Protein AF-M9ZI14-F1 (afdb_monomer_lite)

Secondary structure (DSSP, 8-state):
-----SS--GGGGTT------GGGTT-TTTSB--STHHHHTHHHHHHHHHHTTT-----PBP---SS-HHHHHHHHHHHSSSTTHHHHHHHHHHHHHHSHHHHHHHHTTTS-TTTHHHHHHHTSTT--PPTTPPP--

Radius of gyration: 17.68 Å; chains: 1; bounding box: 42×43×45 Å

Sequence (137 aa):
DMNQGEIFDCSLLGDRAFLIELEHVGTMGYGKDRSGSLIYLHDTLEEIKKANGNRECLIPVHVDGDGHCLVHAVSRALVGRELFWHALRENLKQNFKQNLDRYKNLFQDFIDAAEWEDIINECDPLFIPPEGVPLGL

Structure (mmCIF, N/CA/C/O backbone):
data_AF-M9ZI14-F1
#
_entry.id   AF-M9ZI14-F1
#
loop_
_atom_site.group_PDB
_atom_site.id
_atom_site.type_symbol
_atom_site.label_atom_id
_atom_site.label_alt_id
_atom_site.label_comp_id
_atom_site.label_asym_id
_atom_site.label_entity_id
_atom_site.label_seq_id
_atom_site.pdbx_PDB_ins_code
_atom_site.Cartn_x
_atom_site.Cartn_y
_atom_site.Cartn_z
_atom_site.occupancy
_atom_site.B_iso_or_equiv
_atom_site.auth_seq_id
_atom_site.auth_comp_id
_atom_site.auth_asym_id
_atom_site.auth_atom_id
_atom_site.pdbx_PDB_model_num
ATOM 1 N N . ASP A 1 1 ? -9.192 -27.554 -6.532 1.00 40.91 1 ASP A N 1
ATOM 2 C CA . ASP A 1 1 ? -8.127 -26.939 -7.340 1.00 40.91 1 ASP A CA 1
ATOM 3 C C . ASP A 1 1 ? -7.405 -25.877 -6.544 1.00 40.91 1 ASP A C 1
ATOM 5 O O . ASP A 1 1 ? -7.961 -24.821 -6.273 1.00 40.91 1 ASP A O 1
ATOM 9 N N . MET A 1 2 ? -6.208 -26.205 -6.056 1.00 43.66 2 MET A N 1
ATOM 10 C CA . MET A 1 2 ? -5.341 -25.199 -5.445 1.00 43.66 2 MET A CA 1
ATOM 11 C C . MET A 1 2 ? -4.749 -24.380 -6.583 1.00 43.66 2 MET A C 1
ATOM 13 O O . MET A 1 2 ? -4.169 -24.965 -7.489 1.00 43.66 2 MET A O 1
ATOM 17 N N . ASN A 1 3 ? -4.933 -23.067 -6.540 1.00 46.12 3 ASN A N 1
ATOM 18 C CA . ASN A 1 3 ? -4.482 -22.083 -7.519 1.00 46.12 3 ASN A CA 1
ATOM 19 C C . ASN A 1 3 ? -2.942 -22.148 -7.721 1.00 46.12 3 ASN A C 1
ATOM 21 O O . ASN A 1 3 ? -2.202 -21.360 -7.142 1.00 46.12 3 ASN A O 1
ATOM 25 N N . GLN A 1 4 ? -2.452 -23.142 -8.472 1.00 55.69 4 GLN A N 1
ATOM 26 C CA . GLN A 1 4 ? -1.035 -23.456 -8.719 1.00 55.69 4 GLN A CA 1
ATOM 27 C C . GLN A 1 4 ? -0.478 -22.622 -9.885 1.00 55.69 4 GLN A C 1
ATOM 29 O O . GLN A 1 4 ? 0.124 -23.153 -10.816 1.00 55.69 4 GLN A O 1
ATOM 34 N N . GLY A 1 5 ? -0.706 -21.310 -9.866 1.00 63.34 5 GLY A N 1
ATOM 35 C CA . GLY A 1 5 ? 0.141 -20.407 -10.644 1.00 63.34 5 GLY A CA 1
ATOM 36 C C . GLY A 1 5 ? 1.541 -20.353 -10.022 1.00 63.34 5 GLY A C 1
ATOM 37 O O . GLY A 1 5 ? 1.687 -20.614 -8.828 1.00 63.34 5 GLY A O 1
ATOM 38 N N . GLU A 1 6 ? 2.569 -19.990 -10.798 1.00 77.50 6 GLU A N 1
ATOM 39 C CA . GLU A 1 6 ? 3.908 -19.705 -10.242 1.00 77.50 6 GLU A CA 1
ATOM 40 C C . GLU A 1 6 ? 3.859 -18.604 -9.167 1.00 77.50 6 GLU A C 1
ATOM 42 O O . GLU A 1 6 ? 4.666 -18.601 -8.241 1.00 77.50 6 GLU A O 1
ATOM 47 N N . ILE A 1 7 ? 2.878 -17.700 -9.264 1.00 85.44 7 ILE A N 1
ATOM 48 C CA . ILE A 1 7 ? 2.625 -16.605 -8.328 1.00 85.44 7 ILE A CA 1
ATOM 49 C C . ILE A 1 7 ? 1.188 -16.716 -7.804 1.00 85.44 7 ILE A C 1
ATOM 51 O O . ILE A 1 7 ? 0.252 -16.976 -8.563 1.00 85.44 7 ILE A O 1
ATOM 55 N N . PHE A 1 8 ? 1.012 -16.513 -6.496 1.00 90.31 8 PHE A N 1
ATOM 56 C CA . PHE A 1 8 ? -0.306 -16.463 -5.861 1.00 90.31 8 PHE A CA 1
ATOM 57 C C . PHE A 1 8 ? -1.102 -15.258 -6.374 1.00 90.31 8 PHE A C 1
ATOM 59 O O . PHE A 1 8 ? -0.632 -14.130 -6.268 1.00 90.31 8 PHE A O 1
ATOM 66 N N . ASP A 1 9 ? -2.314 -15.481 -6.881 1.00 91.12 9 ASP A N 1
ATOM 67 C CA . ASP A 1 9 ? -3.205 -14.413 -7.344 1.00 91.12 9 ASP A CA 1
ATOM 68 C C . ASP A 1 9 ? -3.758 -13.597 -6.162 1.00 91.12 9 ASP A C 1
ATOM 70 O O . ASP A 1 9 ? -4.629 -14.052 -5.412 1.00 91.12 9 ASP A O 1
ATOM 74 N N . CYS A 1 10 ? -3.257 -12.369 -6.000 1.00 92.94 10 CYS A N 1
ATOM 75 C CA . CYS A 1 10 ? -3.658 -11.482 -4.909 1.00 92.94 10 CYS A CA 1
ATOM 76 C C . CYS A 1 10 ? -5.071 -10.905 -5.076 1.00 92.94 10 CYS A C 1
ATOM 78 O O . CYS A 1 10 ? -5.617 -10.391 -4.098 1.00 92.94 10 CYS A O 1
ATOM 80 N N . SER A 1 11 ? -5.702 -11.016 -6.252 1.00 91.56 11 SER A N 1
ATOM 81 C CA . SER A 1 11 ? -7.092 -10.572 -6.437 1.00 91.56 11 SER A CA 1
ATOM 82 C C . SER A 1 11 ? -8.072 -11.339 -5.539 1.00 91.56 11 SER A C 1
ATOM 84 O O . SER A 1 11 ? -9.089 -10.787 -5.120 1.00 91.56 11 SER A O 1
ATOM 86 N N . LEU A 1 12 ? -7.704 -12.558 -5.124 1.00 92.00 12 LEU A N 1
ATOM 87 C CA . LEU A 1 12 ? -8.434 -13.384 -4.155 1.00 92.00 12 LEU A CA 1
ATOM 88 C C . LEU A 1 12 ? -8.512 -12.785 -2.740 1.00 92.00 12 LEU A C 1
ATOM 90 O O . LEU A 1 12 ? -9.227 -13.312 -1.885 1.00 92.00 12 LEU A O 1
ATOM 94 N N . LEU A 1 13 ? -7.735 -11.737 -2.461 1.00 91.88 13 LEU A N 1
ATOM 95 C CA . LEU A 1 13 ? -7.768 -10.996 -1.201 1.00 91.88 13 LEU A CA 1
ATOM 96 C C . LEU A 1 13 ? -8.556 -9.682 -1.318 1.00 91.88 13 LEU A C 1
ATOM 98 O O . LEU A 1 13 ? -8.735 -9.008 -0.308 1.00 91.88 13 LEU A O 1
ATOM 102 N N . GLY A 1 14 ? -8.998 -9.298 -2.521 1.00 89.56 14 GLY A N 1
ATOM 103 C CA . GLY A 1 14 ? -9.516 -7.958 -2.812 1.00 89.56 14 GLY A CA 1
ATOM 104 C C . GLY A 1 14 ? -10.843 -7.602 -2.135 1.00 89.56 14 GLY A C 1
ATOM 105 O O . GLY A 1 14 ? -11.180 -6.426 -2.045 1.00 89.56 14 GLY A O 1
ATOM 106 N N . ASP A 1 15 ? -11.586 -8.590 -1.641 1.00 92.25 15 ASP A N 1
ATOM 107 C CA . ASP A 1 15 ? -12.838 -8.414 -0.898 1.00 92.25 15 ASP A CA 1
ATOM 108 C C . ASP A 1 15 ? -12.644 -8.404 0.629 1.00 92.25 15 ASP A C 1
ATOM 110 O O . ASP A 1 15 ? -13.614 -8.301 1.385 1.00 92.25 15 ASP A O 1
ATOM 114 N N . ARG A 1 16 ? -11.396 -8.506 1.100 1.00 93.25 16 ARG A N 1
ATOM 115 C CA . ARG A 1 16 ? -11.070 -8.578 2.525 1.00 93.25 16 ARG A CA 1
ATOM 116 C C . ARG A 1 16 ? -10.727 -7.211 3.096 1.00 93.25 16 ARG A C 1
ATOM 118 O O . ARG A 1 16 ? -10.130 -6.363 2.442 1.00 93.25 16 ARG A O 1
ATOM 125 N N . ALA A 1 17 ? -11.042 -7.042 4.372 1.00 92.69 17 ALA A N 1
ATOM 126 C CA . ALA A 1 17 ? -10.554 -5.948 5.193 1.00 92.69 17 ALA A CA 1
ATOM 127 C C . ALA A 1 17 ? -10.295 -6.488 6.598 1.00 92.69 17 ALA A C 1
ATOM 129 O O . ALA A 1 17 ? -11.174 -7.091 7.219 1.00 92.69 17 ALA A O 1
ATOM 130 N N . PHE A 1 18 ? -9.081 -6.295 7.094 1.00 92.25 18 PHE A N 1
ATOM 131 C CA . PHE A 1 18 ? -8.702 -6.705 8.431 1.00 92.25 18 PHE A CA 1
ATOM 132 C C . PHE A 1 18 ? -9.145 -5.656 9.454 1.00 92.25 18 PHE A C 1
ATOM 134 O O . PHE A 1 18 ? -8.784 -4.483 9.361 1.00 92.25 18 PHE A O 1
ATOM 141 N N . LEU A 1 19 ? -9.890 -6.104 10.464 1.00 92.88 19 LEU A N 1
ATOM 142 C CA . LEU A 1 19 ? -10.225 -5.315 11.641 1.00 92.88 19 LEU A CA 1
ATOM 143 C C . LEU A 1 19 ? -9.421 -5.845 12.827 1.00 92.88 19 LEU A C 1
ATOM 145 O O . LEU A 1 19 ? -9.484 -7.030 13.152 1.00 92.88 19 LEU A O 1
ATOM 149 N N . ILE A 1 20 ? -8.666 -4.964 13.477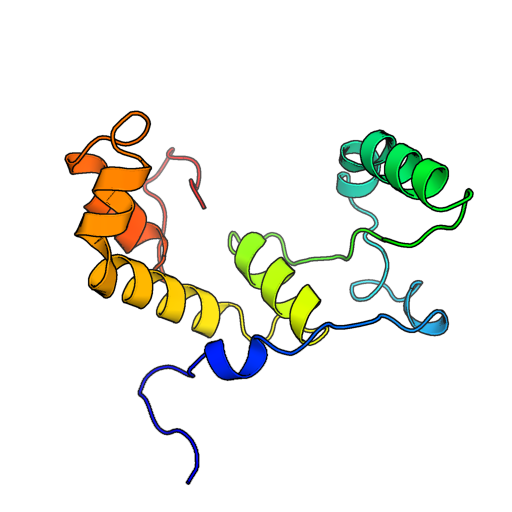 1.00 91.19 20 ILE A N 1
ATOM 150 C CA . ILE A 1 20 ? -7.951 -5.327 14.696 1.00 91.19 20 ILE A CA 1
ATOM 151 C C . ILE A 1 20 ? -8.903 -5.300 15.892 1.00 91.19 20 ILE A C 1
ATOM 153 O O . ILE A 1 20 ? -9.569 -4.299 16.152 1.00 91.19 20 ILE A O 1
ATOM 157 N N . GLU A 1 21 ? -8.939 -6.399 16.640 1.00 91.69 21 GLU A N 1
ATOM 158 C CA . GLU A 1 21 ? -9.666 -6.456 17.908 1.00 91.69 21 GLU A CA 1
ATOM 159 C C . GLU A 1 21 ? -8.998 -5.561 18.957 1.00 91.69 21 GLU A C 1
ATOM 161 O O . GLU A 1 21 ? -7.767 -5.492 19.041 1.00 91.69 21 GLU A O 1
ATOM 166 N N . LEU A 1 22 ? -9.808 -4.911 19.798 1.00 90.31 22 LEU A N 1
ATOM 167 C CA . LEU A 1 22 ? -9.343 -3.944 20.803 1.00 90.31 22 LEU A CA 1
ATOM 168 C C . LEU A 1 22 ? -8.269 -4.519 21.738 1.00 90.31 22 LEU A C 1
ATOM 170 O O . LEU A 1 22 ? -7.305 -3.833 22.074 1.00 90.31 22 LEU A O 1
ATOM 174 N N . GLU A 1 23 ? -8.403 -5.790 22.114 1.00 93.19 23 GLU A N 1
ATOM 175 C CA . GLU A 1 23 ? -7.446 -6.504 22.968 1.00 93.19 23 GLU A CA 1
ATOM 176 C C . GLU A 1 23 ? -6.045 -6.623 22.351 1.00 93.19 23 GLU A C 1
ATOM 178 O O . GLU A 1 23 ? -5.053 -6.708 23.075 1.00 93.19 23 GLU A O 1
ATOM 183 N N . HIS A 1 24 ? -5.941 -6.557 21.022 1.00 91.19 24 HIS A N 1
ATOM 184 C CA . HIS A 1 24 ? -4.681 -6.697 20.303 1.00 91.19 24 HIS A CA 1
ATOM 185 C C . HIS A 1 24 ? -4.035 -5.364 19.905 1.00 91.19 24 HIS A C 1
ATOM 187 O O . HIS A 1 24 ? -2.895 -5.349 19.438 1.00 91.19 24 HIS A O 1
ATOM 193 N N . VAL A 1 25 ? -4.715 -4.232 20.115 1.00 91.81 25 VAL A N 1
ATOM 194 C CA . VAL A 1 25 ? -4.194 -2.894 19.777 1.00 91.81 25 VAL A CA 1
ATOM 195 C C . VAL A 1 25 ? -2.899 -2.582 20.533 1.00 91.81 25 VAL A C 1
ATOM 197 O O . VAL A 1 25 ? -2.020 -1.906 20.004 1.00 91.81 25 VAL A O 1
ATOM 200 N N . GLY A 1 26 ? -2.747 -3.087 21.759 1.00 90.25 26 GLY A N 1
ATOM 201 C CA . GLY A 1 26 ? -1.550 -2.870 22.575 1.00 90.25 26 GLY A CA 1
ATOM 202 C C . GLY A 1 26 ? -0.369 -3.794 22.256 1.00 90.25 26 GLY A C 1
ATOM 203 O O . GLY A 1 26 ? 0.734 -3.542 22.752 1.00 90.25 26 GLY A O 1
ATOM 204 N N . THR A 1 27 ? -0.577 -4.850 21.461 1.00 90.50 27 THR A N 1
ATOM 205 C CA . THR A 1 27 ? 0.415 -5.911 21.238 1.00 90.50 27 THR A CA 1
ATOM 206 C C . THR A 1 27 ? 1.617 -5.380 20.463 1.00 90.50 27 THR A C 1
ATOM 208 O O . THR A 1 27 ? 1.487 -4.871 19.356 1.00 90.50 27 THR A O 1
ATOM 211 N N . MET A 1 28 ? 2.819 -5.491 21.022 1.00 86.06 28 MET A N 1
ATOM 212 C CA . MET A 1 28 ? 4.031 -4.988 20.369 1.00 86.06 28 MET A CA 1
ATOM 213 C C . MET A 1 28 ? 4.313 -5.741 19.057 1.00 86.06 28 MET A C 1
ATOM 215 O O . MET A 1 28 ? 4.186 -6.961 19.014 1.00 86.06 28 MET A O 1
ATOM 219 N N . GLY A 1 29 ? 4.658 -5.009 17.992 1.00 82.44 29 GLY A N 1
ATOM 220 C CA . GLY A 1 29 ? 4.901 -5.568 16.651 1.00 82.44 29 GLY A CA 1
ATOM 221 C C . GLY A 1 29 ? 3.637 -6.016 15.902 1.00 82.44 29 GLY A C 1
ATOM 222 O O . GLY A 1 29 ? 3.710 -6.415 14.747 1.00 82.44 29 GLY A O 1
ATOM 223 N N . TYR A 1 30 ? 2.461 -5.936 16.530 1.00 85.81 30 TYR A N 1
ATOM 224 C CA . TYR A 1 30 ? 1.192 -6.323 15.915 1.00 85.81 30 TYR A CA 1
ATOM 225 C C . TYR A 1 30 ? 0.121 -5.240 15.991 1.00 85.81 30 TYR A C 1
ATOM 227 O O . TYR A 1 30 ? -0.646 -5.066 15.061 1.00 85.81 30 TYR A O 1
ATOM 235 N N . GLY A 1 31 ? 0.019 -4.531 17.098 1.00 87.62 31 GLY A N 1
ATOM 236 C CA . GLY A 1 31 ? -0.982 -3.507 17.314 1.00 87.62 31 GLY A CA 1
ATOM 237 C C . GLY A 1 31 ? -0.554 -2.154 16.761 1.00 87.62 31 GLY A C 1
ATOM 238 O O . GLY A 1 31 ? 0.063 -2.046 15.698 1.00 87.62 31 GLY A O 1
ATOM 239 N N . LYS A 1 32 ? -0.890 -1.112 17.517 1.00 89.94 32 LYS A N 1
ATOM 240 C CA . LYS A 1 32 ? -0.539 0.272 17.212 1.00 89.94 32 LYS A CA 1
ATOM 241 C C . LYS A 1 32 ? 0.979 0.425 17.131 1.00 89.94 32 LYS A C 1
ATOM 243 O O . LYS A 1 32 ? 1.701 -0.015 18.032 1.00 89.94 32 LYS A O 1
ATOM 248 N N . ASP A 1 33 ? 1.445 1.057 16.061 1.00 88.81 33 ASP A N 1
ATOM 249 C CA . ASP A 1 33 ? 2.851 1.388 15.892 1.00 88.81 33 ASP A CA 1
ATOM 250 C C . ASP A 1 33 ? 3.323 2.316 17.018 1.00 88.81 33 ASP A C 1
ATOM 252 O O . ASP A 1 33 ? 2.537 3.056 17.612 1.00 88.81 33 ASP A O 1
ATOM 256 N N . ARG A 1 34 ? 4.616 2.253 17.333 1.00 83.62 34 ARG A N 1
ATOM 257 C CA . ARG A 1 34 ? 5.261 3.076 18.369 1.00 83.62 34 ARG A CA 1
ATOM 258 C C . ARG A 1 34 ? 6.446 3.876 17.827 1.00 83.62 34 ARG A C 1
ATOM 260 O O . ARG A 1 34 ? 7.165 4.494 18.609 1.00 83.62 34 ARG A O 1
ATOM 267 N N . SER A 1 35 ? 6.667 3.833 16.514 1.00 81.94 35 SER A N 1
ATOM 268 C CA . SER A 1 35 ? 7.721 4.586 15.841 1.00 81.94 35 SER A CA 1
ATOM 269 C C . SER A 1 35 ? 7.321 6.053 15.612 1.00 81.94 35 SER A C 1
ATOM 271 O O . SER A 1 35 ? 6.258 6.515 16.039 1.00 81.94 35 SER A O 1
ATOM 273 N N . GLY A 1 36 ? 8.168 6.793 14.890 1.00 79.56 36 GLY A N 1
ATOM 274 C CA . GLY A 1 36 ? 7.891 8.166 14.464 1.00 79.56 36 GLY A CA 1
ATOM 275 C C . GLY A 1 36 ? 6.648 8.324 13.576 1.00 79.56 36 GLY A C 1
ATOM 276 O O . GLY A 1 36 ? 6.171 9.448 13.424 1.00 79.56 36 GLY A O 1
ATOM 277 N N . SER A 1 37 ? 6.075 7.233 13.046 1.00 77.44 37 SER A N 1
ATOM 278 C CA . SER A 1 37 ? 4.835 7.279 12.254 1.00 77.44 37 SER A CA 1
ATOM 279 C C . SER A 1 37 ? 3.663 7.899 13.028 1.00 77.44 37 SER A C 1
ATOM 281 O O . SER A 1 37 ? 2.859 8.622 12.445 1.00 77.44 37 SER A O 1
ATOM 283 N N . LEU A 1 38 ? 3.601 7.695 14.352 1.00 81.56 38 LEU A N 1
ATOM 284 C CA . LEU A 1 38 ? 2.575 8.288 15.215 1.00 81.56 38 LEU A CA 1
ATOM 285 C C . LEU A 1 38 ? 2.624 9.813 15.202 1.00 81.56 38 LEU A C 1
ATOM 287 O O . LEU A 1 38 ? 1.580 10.455 15.254 1.00 81.56 38 LEU A O 1
ATOM 291 N N . ILE A 1 39 ? 3.832 10.376 15.160 1.00 87.25 39 ILE A N 1
ATOM 292 C CA . ILE A 1 39 ? 4.041 11.823 15.120 1.00 87.25 39 ILE A CA 1
ATOM 293 C C . ILE A 1 39 ? 3.700 12.332 13.722 1.00 87.25 39 ILE A C 1
ATOM 295 O O . ILE A 1 39 ? 2.944 13.286 13.590 1.00 87.25 39 ILE A O 1
ATOM 299 N N . TYR A 1 40 ? 4.208 11.658 12.685 1.00 88.56 40 TYR A N 1
ATOM 300 C CA . TYR A 1 40 ? 3.963 12.026 11.291 1.00 88.56 40 TYR A CA 1
ATOM 301 C C . TYR A 1 40 ? 2.468 12.034 10.930 1.00 88.56 40 TYR A C 1
ATOM 303 O O . TYR A 1 40 ? 2.000 12.940 10.249 1.00 88.56 40 TYR A O 1
ATOM 311 N N . LEU A 1 41 ? 1.708 11.047 11.411 1.00 91.19 41 LEU A N 1
ATOM 312 C CA . LEU A 1 41 ? 0.285 10.892 11.106 1.00 91.19 41 LEU A CA 1
ATOM 313 C C . LEU A 1 41 ? -0.639 11.591 12.110 1.00 91.19 41 LEU A C 1
ATOM 315 O O . LEU A 1 41 ? -1.855 11.507 11.946 1.00 91.19 41 LEU A O 1
ATOM 319 N N . HIS A 1 42 ? -0.102 12.245 13.146 1.00 91.75 42 HIS A N 1
ATOM 320 C CA . HIS A 1 42 ? -0.891 12.750 14.271 1.00 91.75 42 HIS A CA 1
ATOM 321 C C . HIS A 1 42 ? -2.045 13.652 13.824 1.00 91.75 42 HIS A C 1
ATOM 323 O O . HIS A 1 42 ? -3.204 13.355 14.118 1.00 91.75 42 HIS A O 1
ATOM 329 N N . ASP A 1 43 ? -1.732 14.705 13.068 1.00 95.06 43 ASP A N 1
ATOM 330 C CA . ASP A 1 43 ? -2.718 15.699 12.641 1.00 95.06 43 ASP A CA 1
ATOM 331 C C . ASP A 1 43 ? -3.789 15.062 11.744 1.00 95.06 43 ASP A C 1
ATOM 333 O O . ASP A 1 43 ? -4.985 15.264 11.952 1.00 95.06 43 ASP A O 1
ATOM 337 N N . THR A 1 44 ? -3.374 14.205 10.806 1.00 94.88 44 THR A N 1
ATOM 338 C CA . THR A 1 44 ? -4.282 13.455 9.926 1.00 94.88 44 THR A CA 1
ATOM 339 C C . THR A 1 44 ? -5.232 12.558 10.721 1.00 94.88 44 THR A C 1
ATOM 341 O O . THR A 1 44 ? -6.436 12.538 10.462 1.00 94.88 44 THR A O 1
ATOM 344 N N . LEU A 1 45 ? -4.717 11.816 11.706 1.00 94.38 45 LEU A N 1
ATOM 345 C CA . LEU A 1 45 ? -5.523 10.918 12.534 1.00 94.38 45 LEU A CA 1
ATOM 346 C C . LEU A 1 45 ? -6.492 11.689 13.437 1.00 94.38 45 LEU A C 1
ATOM 348 O O . LEU A 1 45 ? -7.629 11.247 13.613 1.00 94.38 45 LEU A O 1
ATOM 352 N N . GLU A 1 46 ? -6.087 12.842 13.974 1.00 95.62 46 GLU A N 1
ATOM 353 C CA . GL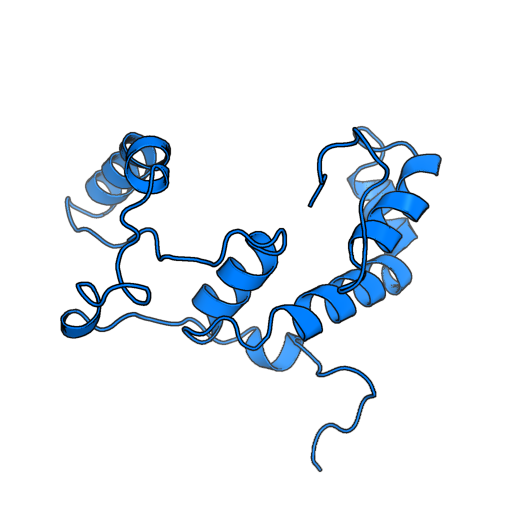U A 1 46 ? -6.981 13.695 14.760 1.00 95.62 46 GLU A CA 1
ATOM 354 C C . GLU A 1 46 ? -8.098 14.303 13.900 1.00 95.62 46 GLU A C 1
ATOM 356 O O . GLU A 1 46 ? -9.251 14.313 14.334 1.00 95.62 46 GLU A O 1
ATOM 361 N N . GLU A 1 47 ? -7.821 14.728 12.665 1.00 96.81 47 GLU A N 1
ATOM 362 C CA . GLU A 1 47 ? -8.871 15.195 11.748 1.00 96.81 47 GLU A CA 1
ATOM 363 C C . GLU A 1 47 ? -9.856 14.076 11.378 1.00 96.81 47 GLU A C 1
ATOM 365 O O . GLU A 1 47 ? -11.074 14.271 11.435 1.00 96.81 47 GLU A O 1
ATOM 370 N N . ILE A 1 48 ? -9.362 12.865 11.101 1.00 96.12 48 ILE A N 1
ATOM 371 C CA . ILE A 1 48 ? -10.224 11.701 10.849 1.00 96.12 48 ILE A CA 1
ATOM 372 C C . ILE A 1 48 ? -11.085 11.395 12.078 1.00 96.12 48 ILE A C 1
ATOM 374 O O . ILE A 1 48 ? -12.293 11.185 11.958 1.00 96.12 48 ILE A O 1
ATOM 378 N N . LYS A 1 49 ? -10.500 11.397 13.275 1.00 96.31 49 LYS A N 1
ATOM 379 C CA . LYS A 1 49 ? -11.219 11.165 14.532 1.00 96.31 49 LYS A CA 1
ATOM 380 C C . LYS A 1 49 ? -12.313 12.207 14.764 1.00 96.31 49 LYS A C 1
ATOM 382 O O . LYS A 1 49 ? -13.436 11.826 15.099 1.00 96.31 49 LYS A O 1
ATOM 387 N N . LYS A 1 50 ? -12.038 13.496 14.534 1.00 97.25 50 LYS A N 1
ATOM 388 C CA . LYS A 1 50 ? -13.045 14.573 14.618 1.00 97.25 50 LYS A CA 1
ATOM 389 C C . LYS A 1 50 ? -14.189 14.344 13.633 1.00 97.25 50 LYS A C 1
ATOM 391 O O . LYS A 1 50 ? -15.352 14.377 14.036 1.00 97.25 50 LYS A O 1
ATOM 396 N N . ALA A 1 51 ? -13.869 14.031 12.376 1.00 97.19 51 ALA A N 1
ATOM 397 C CA . ALA A 1 51 ? -14.859 13.727 11.342 1.00 97.19 51 ALA A CA 1
ATOM 398 C C . ALA A 1 51 ? -15.730 12.501 11.686 1.00 97.19 51 ALA A C 1
ATOM 400 O O . ALA A 1 51 ? -16.869 12.400 11.237 1.00 97.19 51 ALA A O 1
ATOM 401 N N . ASN A 1 52 ? -15.226 11.599 12.531 1.00 96.06 52 ASN A N 1
ATOM 402 C CA . ASN A 1 52 ? -15.917 10.400 13.004 1.00 96.06 52 ASN A CA 1
ATOM 403 C C . ASN A 1 52 ? -16.541 10.562 14.407 1.00 96.06 52 ASN A C 1
ATOM 405 O O . ASN A 1 52 ? -16.683 9.586 15.146 1.00 96.06 52 ASN A O 1
ATOM 409 N N . GLY A 1 53 ? -16.915 11.784 14.803 1.00 96.38 53 GLY A N 1
ATOM 410 C CA . GLY A 1 53 ? -17.593 12.032 16.082 1.00 96.38 53 GLY A CA 1
ATOM 411 C C . GLY A 1 53 ? -16.681 11.851 17.297 1.00 96.38 53 GLY A C 1
ATOM 412 O O . GLY A 1 53 ? -17.118 11.357 18.334 1.00 96.38 53 GLY A O 1
ATOM 413 N N . ASN A 1 54 ? -15.407 12.229 17.158 1.00 94.88 54 ASN A N 1
ATOM 414 C CA . ASN A 1 54 ? -14.335 12.049 18.143 1.00 94.88 54 ASN A CA 1
ATOM 415 C C . ASN A 1 54 ? -14.027 10.585 18.500 1.00 94.88 54 ASN A C 1
ATOM 417 O O . ASN A 1 54 ? -13.408 10.316 19.534 1.00 94.88 54 ASN A O 1
ATOM 421 N N . ARG A 1 55 ? -14.413 9.635 17.640 1.00 93.75 55 ARG A N 1
ATOM 422 C CA . ARG A 1 55 ? -14.094 8.213 17.792 1.00 93.75 55 ARG A CA 1
ATOM 423 C C . ARG A 1 55 ? -12.804 7.871 17.047 1.00 93.75 55 ARG A C 1
ATOM 425 O O . ARG A 1 55 ? -12.675 8.171 15.863 1.00 93.75 55 ARG A O 1
ATOM 432 N N . GLU A 1 56 ? -11.861 7.217 17.726 1.00 90.00 56 GLU A N 1
ATOM 433 C CA . GLU A 1 56 ? -10.679 6.643 17.069 1.00 90.00 56 GLU A CA 1
ATOM 434 C C . GLU A 1 56 ? -11.137 5.459 16.200 1.00 90.00 56 GLU A C 1
ATOM 436 O O . GLU A 1 56 ? -11.562 4.426 16.714 1.00 90.00 56 GLU A O 1
ATOM 441 N N . CYS A 1 57 ? -11.130 5.648 14.878 1.00 90.94 57 CYS A N 1
ATOM 442 C CA . CYS A 1 57 ? -11.543 4.631 13.901 1.00 90.94 57 CYS A CA 1
ATOM 443 C C . CYS A 1 57 ? -10.357 4.002 13.159 1.00 90.94 57 CYS A C 1
ATOM 445 O O . CYS A 1 57 ? -10.525 2.963 12.529 1.00 90.94 57 CYS A O 1
ATOM 447 N N . LEU A 1 58 ? -9.182 4.635 13.204 1.00 92.00 58 LEU A N 1
ATOM 448 C CA . LEU A 1 58 ? -7.961 4.178 12.551 1.00 92.00 58 LEU A CA 1
ATOM 449 C C . LEU A 1 58 ? -6.804 4.261 13.537 1.00 92.00 58 LEU A C 1
ATOM 451 O O . LEU A 1 58 ? -6.692 5.225 14.294 1.00 92.00 58 LEU A O 1
ATOM 455 N N . ILE A 1 59 ? -5.922 3.270 13.474 1.00 90.12 59 ILE A N 1
ATOM 456 C CA . ILE A 1 59 ? -4.637 3.286 14.161 1.00 90.12 59 ILE A CA 1
ATOM 457 C C . ILE A 1 59 ? -3.537 3.010 13.134 1.00 90.12 59 ILE A C 1
ATOM 459 O O . ILE A 1 59 ? -3.731 2.168 12.254 1.00 90.12 59 ILE A O 1
ATOM 463 N N . PRO A 1 60 ? -2.379 3.679 13.228 1.00 90.56 60 PRO A N 1
ATOM 464 C CA . PRO A 1 60 ? -1.219 3.261 12.466 1.00 90.56 60 PRO A CA 1
ATOM 465 C C . PRO A 1 60 ? -0.751 1.930 13.042 1.00 90.56 60 PRO A C 1
ATOM 467 O O . PRO A 1 60 ? -0.549 1.813 14.251 1.00 90.56 60 PRO A O 1
ATOM 470 N N . VAL A 1 61 ? -0.633 0.918 12.192 1.00 88.44 61 VAL A N 1
ATOM 471 C CA . VAL A 1 61 ? -0.111 -0.393 12.578 1.00 88.44 61 VAL A CA 1
ATOM 472 C C . VAL A 1 61 ? 1.367 -0.470 12.250 1.00 88.44 61 VAL A C 1
ATOM 474 O O . VAL A 1 61 ? 1.827 0.141 11.288 1.00 88.44 61 VAL A O 1
ATOM 477 N N . HIS A 1 62 ? 2.104 -1.216 13.065 1.00 83.56 62 HIS A N 1
ATOM 478 C CA . HIS A 1 62 ? 3.499 -1.500 12.766 1.00 83.56 62 HIS A CA 1
ATOM 479 C C . HIS A 1 62 ? 3.616 -2.318 11.469 1.00 83.56 62 HIS A C 1
ATOM 481 O O . HIS A 1 62 ? 2.791 -3.207 11.238 1.00 83.56 62 HIS A O 1
ATOM 487 N N . VAL A 1 63 ? 4.630 -1.997 10.665 1.00 82.19 63 VAL A N 1
ATOM 488 C CA . VAL A 1 63 ? 5.069 -2.737 9.475 1.00 82.19 63 VAL A CA 1
ATOM 489 C C . VAL A 1 63 ? 6.591 -2.756 9.450 1.00 82.19 63 VAL A C 1
ATOM 491 O O . VAL A 1 63 ? 7.221 -1.795 9.909 1.00 82.19 63 VAL A O 1
ATOM 494 N N . ASP A 1 64 ? 7.169 -3.816 8.899 1.00 79.56 64 ASP A N 1
ATOM 495 C CA . ASP A 1 64 ? 8.617 -3.935 8.796 1.00 79.56 64 ASP A CA 1
ATOM 496 C C . ASP A 1 64 ? 9.200 -2.878 7.833 1.00 79.56 64 ASP A C 1
ATOM 498 O O . ASP A 1 64 ? 8.648 -2.549 6.778 1.00 79.56 64 ASP A O 1
ATOM 502 N N . GLY A 1 65 ? 10.332 -2.293 8.234 1.00 77.94 65 GLY A N 1
ATOM 503 C CA . GLY A 1 65 ? 11.043 -1.233 7.509 1.00 77.94 65 GLY A CA 1
ATOM 504 C C . GLY A 1 65 ? 12.142 -1.758 6.584 1.00 77.94 65 GLY A C 1
ATOM 505 O O . GLY A 1 65 ? 13.215 -1.165 6.523 1.00 77.94 65 GLY A O 1
ATOM 506 N N . ASP A 1 66 ? 11.909 -2.885 5.916 1.00 82.50 66 ASP A N 1
ATOM 507 C CA . ASP A 1 66 ? 12.886 -3.619 5.092 1.00 82.50 66 ASP A CA 1
ATOM 508 C C . ASP A 1 66 ? 12.931 -3.174 3.615 1.00 82.50 66 ASP A C 1
ATOM 510 O O . ASP A 1 66 ? 13.605 -3.798 2.800 1.00 82.50 66 ASP A O 1
ATOM 514 N N . GLY A 1 67 ? 12.229 -2.091 3.265 1.00 80.88 67 GLY A N 1
ATOM 515 C CA . GLY A 1 67 ? 12.060 -1.641 1.877 1.00 80.88 67 GLY A CA 1
ATOM 516 C C . GLY A 1 67 ? 10.821 -2.223 1.186 1.00 80.88 67 GLY A C 1
ATOM 517 O O . GLY A 1 67 ? 10.653 -2.085 -0.025 1.00 80.88 67 GLY A O 1
ATOM 518 N N . HIS A 1 68 ? 9.925 -2.885 1.922 1.00 86.12 68 HIS A N 1
ATOM 519 C CA . HIS A 1 68 ? 8.660 -3.406 1.391 1.00 86.12 68 HIS A CA 1
ATOM 520 C C . HIS A 1 68 ? 7.429 -2.863 2.131 1.00 86.12 68 HIS A C 1
ATOM 522 O O . HIS A 1 68 ? 6.338 -3.427 2.041 1.00 86.12 68 HIS A O 1
ATOM 528 N N . CYS A 1 69 ? 7.573 -1.730 2.824 1.00 87.06 69 CYS A N 1
ATOM 529 C CA . CYS A 1 69 ? 6.550 -1.173 3.710 1.00 87.06 69 CYS A CA 1
ATOM 530 C C . CYS A 1 69 ? 5.182 -0.967 3.033 1.00 87.06 69 CYS A C 1
ATOM 532 O O . CYS A 1 69 ? 4.160 -1.214 3.672 1.00 87.06 69 CYS A O 1
ATOM 534 N N . LEU A 1 70 ? 5.132 -0.590 1.746 1.00 89.69 70 LEU A N 1
ATOM 535 C CA . LEU A 1 70 ? 3.878 -0.453 0.997 1.00 89.69 70 LEU A CA 1
ATOM 536 C C . LEU A 1 70 ? 3.113 -1.782 0.925 1.00 89.69 70 LEU A C 1
ATOM 538 O O . LEU A 1 70 ? 1.936 -1.852 1.281 1.00 89.69 70 LEU A O 1
ATOM 542 N N . VAL A 1 71 ? 3.774 -2.851 0.483 1.00 92.62 71 VAL A N 1
ATOM 543 C CA . VAL A 1 71 ? 3.133 -4.164 0.327 1.00 92.62 71 VAL A CA 1
ATOM 544 C C . VAL A 1 71 ? 2.910 -4.859 1.671 1.00 92.62 71 VAL A C 1
ATOM 546 O O . VAL A 1 71 ? 1.903 -5.554 1.827 1.00 92.62 71 VAL A O 1
ATOM 549 N N . HIS A 1 72 ? 3.759 -4.601 2.669 1.00 91.75 72 HIS A N 1
ATOM 550 C CA . HIS A 1 72 ? 3.518 -4.992 4.060 1.00 91.75 72 HIS A CA 1
ATOM 551 C C . HIS A 1 72 ? 2.241 -4.343 4.592 1.00 91.75 72 HIS A C 1
ATOM 553 O O . HIS A 1 72 ? 1.350 -5.043 5.075 1.00 91.75 72 HIS A O 1
ATOM 559 N N . ALA A 1 73 ? 2.086 -3.027 4.418 1.00 90.88 73 ALA A N 1
ATOM 560 C CA . ALA A 1 73 ? 0.899 -2.286 4.840 1.00 90.88 73 ALA A CA 1
ATOM 561 C C . ALA A 1 73 ? -0.377 -2.779 4.141 1.00 90.88 73 ALA A C 1
ATOM 563 O O . ALA A 1 73 ? -1.397 -2.974 4.804 1.00 90.88 73 ALA A O 1
ATOM 564 N N . VAL A 1 74 ? -0.325 -3.052 2.833 1.00 93.44 74 VAL A N 1
ATOM 565 C CA . VAL A 1 74 ? -1.462 -3.628 2.093 1.00 93.44 74 VAL A CA 1
ATOM 566 C C . VAL A 1 74 ? -1.800 -5.027 2.613 1.00 93.44 74 VAL A C 1
ATOM 568 O O . VAL A 1 74 ? -2.958 -5.303 2.923 1.00 93.44 74 VAL A O 1
ATOM 571 N N . SER A 1 75 ? -0.807 -5.903 2.791 1.00 93.62 75 SER A N 1
ATOM 572 C CA . SER A 1 75 ? -1.026 -7.248 3.339 1.00 93.62 75 SER A CA 1
ATOM 573 C C . SER A 1 75 ? -1.656 -7.181 4.739 1.00 93.62 75 SER A C 1
ATOM 575 O O . SER A 1 75 ? -2.636 -7.871 5.034 1.00 93.62 75 SER A O 1
ATOM 577 N N . ARG A 1 76 ? -1.164 -6.280 5.595 1.00 92.69 76 ARG A N 1
ATOM 578 C CA . ARG A 1 76 ? -1.722 -6.007 6.926 1.00 92.69 76 ARG A CA 1
ATOM 579 C C . ARG A 1 76 ? -3.164 -5.518 6.863 1.00 92.69 76 ARG A C 1
ATOM 581 O O . ARG A 1 76 ? -3.983 -6.003 7.639 1.00 92.69 76 ARG A O 1
ATOM 588 N N . ALA A 1 77 ? -3.482 -4.604 5.953 1.00 92.12 77 ALA A N 1
ATOM 589 C CA . ALA A 1 77 ? -4.828 -4.065 5.794 1.00 92.12 77 ALA A CA 1
ATOM 590 C C . ALA A 1 77 ? -5.835 -5.115 5.294 1.00 92.12 77 ALA A C 1
ATOM 592 O O . ALA A 1 77 ? -7.003 -5.057 5.666 1.00 92.12 77 ALA A O 1
ATOM 593 N N . LEU A 1 78 ? -5.398 -6.089 4.490 1.00 92.69 78 LEU A N 1
ATOM 594 C CA . LEU A 1 78 ? -6.278 -7.125 3.940 1.00 92.69 78 LEU A CA 1
ATOM 595 C C . LEU A 1 78 ? -6.458 -8.320 4.885 1.00 92.69 78 LEU A C 1
ATOM 597 O O . LEU A 1 78 ? -7.563 -8.846 5.013 1.00 92.69 78 LEU A O 1
ATOM 601 N N . VAL A 1 79 ? -5.385 -8.776 5.540 1.00 92.00 79 VAL A N 1
ATOM 602 C CA . VAL A 1 79 ? -5.390 -10.048 6.294 1.00 92.00 79 VAL A CA 1
ATOM 603 C C . VAL A 1 79 ? -4.762 -9.973 7.690 1.00 92.00 79 VAL A C 1
ATOM 605 O O . VAL A 1 79 ? -4.658 -10.991 8.373 1.00 92.00 79 VAL A O 1
ATOM 608 N N . GLY A 1 80 ? -4.306 -8.798 8.128 1.00 90.62 80 GLY A N 1
ATOM 609 C CA . GLY A 1 80 ? -3.711 -8.606 9.454 1.00 90.62 80 GLY A CA 1
ATOM 610 C C . GLY A 1 80 ? -2.329 -9.230 9.625 1.00 90.62 80 GLY A C 1
ATOM 611 O O . GLY A 1 80 ? -1.876 -9.422 10.751 1.00 90.62 80 GLY A O 1
ATOM 612 N N . ARG A 1 81 ? -1.653 -9.603 8.537 1.00 89.81 81 ARG A N 1
ATOM 613 C CA . ARG A 1 81 ? -0.296 -10.172 8.538 1.00 89.81 81 ARG A CA 1
ATOM 614 C C . ARG A 1 81 ? 0.466 -9.674 7.318 1.00 89.81 81 ARG A C 1
ATOM 616 O O . ARG A 1 81 ? -0.154 -9.364 6.311 1.00 89.81 81 ARG A O 1
ATOM 623 N N . GLU A 1 82 ? 1.789 -9.676 7.378 1.00 90.00 82 GLU A N 1
ATOM 624 C CA . GLU A 1 82 ? 2.675 -9.230 6.285 1.00 90.00 82 GLU A CA 1
ATOM 625 C C . GLU A 1 82 ? 2.969 -10.339 5.258 1.00 90.00 82 GLU A C 1
ATOM 627 O O . GLU A 1 82 ? 3.712 -10.143 4.311 1.00 90.00 82 GLU A O 1
ATOM 632 N N . LEU A 1 83 ? 2.334 -11.509 5.392 1.00 89.88 83 LEU A N 1
ATOM 633 C CA . LEU A 1 83 ? 2.654 -12.733 4.643 1.00 89.88 83 LEU A CA 1
ATOM 634 C C . LEU A 1 83 ? 2.595 -12.610 3.114 1.00 89.88 83 LEU A C 1
ATOM 636 O O . LEU A 1 83 ? 3.247 -13.392 2.427 1.00 89.88 83 LEU A O 1
ATOM 640 N N . PHE A 1 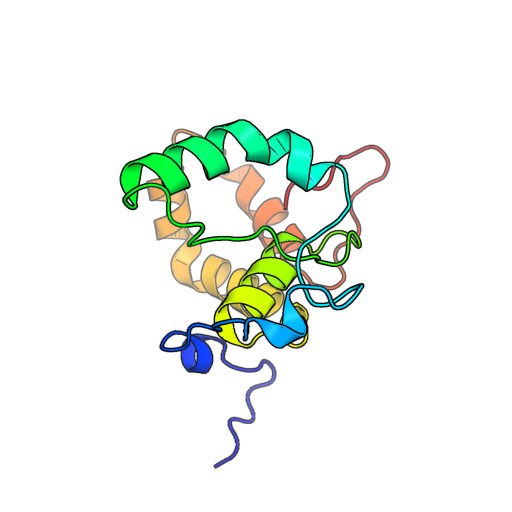84 ? 1.803 -11.684 2.574 1.00 92.31 84 PHE A N 1
ATOM 641 C CA . PHE A 1 84 ? 1.581 -11.580 1.132 1.00 92.31 84 PHE A CA 1
ATOM 642 C C . PHE A 1 84 ? 2.470 -10.544 0.444 1.00 92.31 84 PHE A C 1
ATOM 644 O O . PHE A 1 84 ? 2.278 -10.306 -0.744 1.00 92.31 84 PHE A O 1
ATOM 651 N N . TRP A 1 85 ? 3.449 -9.953 1.135 1.00 91.38 85 TRP A N 1
ATOM 652 C CA . TRP A 1 85 ? 4.300 -8.898 0.574 1.00 91.38 85 TRP A CA 1
ATOM 653 C C . TRP A 1 85 ? 4.966 -9.303 -0.756 1.00 91.38 85 TRP A C 1
ATOM 655 O O . TRP A 1 85 ? 4.898 -8.560 -1.735 1.00 91.38 85 TRP A O 1
ATOM 665 N N . HIS A 1 86 ? 5.524 -10.519 -0.828 1.00 92.62 86 HIS A N 1
ATOM 666 C CA . HIS A 1 86 ? 6.207 -11.025 -2.023 1.00 92.62 86 HIS A CA 1
ATOM 667 C C . HIS A 1 86 ? 5.219 -11.247 -3.169 1.00 92.62 86 HIS A C 1
ATOM 669 O O . HIS A 1 86 ? 5.466 -10.855 -4.306 1.00 92.62 86 HIS A O 1
ATOM 675 N N . ALA A 1 87 ? 4.069 -11.860 -2.871 1.00 93.56 87 ALA A N 1
ATOM 676 C CA . ALA A 1 87 ? 3.027 -12.084 -3.864 1.00 93.56 87 ALA A CA 1
ATOM 677 C C . ALA A 1 87 ? 2.482 -10.751 -4.399 1.00 93.56 87 ALA A C 1
ATOM 679 O O . ALA A 1 87 ? 2.306 -10.612 -5.605 1.00 93.56 87 ALA A O 1
ATOM 680 N N . LEU A 1 88 ? 2.282 -9.751 -3.537 1.00 94.44 88 LEU A N 1
ATOM 681 C CA . LEU A 1 88 ? 1.821 -8.418 -3.929 1.00 94.44 88 LEU A CA 1
ATOM 682 C C . LEU A 1 88 ? 2.814 -7.721 -4.869 1.00 94.44 88 LEU A C 1
ATOM 684 O O . LEU A 1 88 ? 2.384 -7.155 -5.872 1.00 94.44 88 LEU A O 1
ATOM 688 N N . ARG A 1 89 ? 4.123 -7.809 -4.595 1.00 94.50 89 ARG A N 1
ATOM 689 C CA . ARG A 1 89 ? 5.181 -7.289 -5.481 1.00 94.50 89 ARG A CA 1
ATOM 690 C C . ARG A 1 89 ? 5.168 -7.955 -6.858 1.00 94.50 89 ARG A C 1
ATOM 692 O O . ARG A 1 89 ? 5.123 -7.269 -7.878 1.00 94.50 89 ARG A O 1
ATOM 699 N N . GLU A 1 90 ? 5.089 -9.282 -6.896 1.00 94.94 90 GLU A N 1
ATOM 700 C CA . GLU A 1 90 ? 5.009 -10.033 -8.155 1.00 94.94 90 GLU A CA 1
ATOM 701 C C . GLU A 1 90 ? 3.732 -9.725 -8.953 1.00 94.94 90 GLU A C 1
ATOM 703 O O . GLU A 1 90 ? 3.781 -9.508 -10.166 1.00 94.94 90 GLU A O 1
ATOM 708 N N . ASN A 1 91 ? 2.582 -9.637 -8.277 1.00 95.06 91 ASN A N 1
ATOM 709 C CA . ASN A 1 91 ? 1.319 -9.260 -8.915 1.00 95.06 91 ASN A CA 1
ATOM 710 C C . ASN A 1 91 ? 1.385 -7.830 -9.465 1.00 95.06 91 ASN A C 1
ATOM 712 O O . ASN A 1 91 ? 0.903 -7.591 -10.569 1.00 95.06 91 ASN A O 1
ATOM 716 N N . LEU A 1 92 ? 2.007 -6.888 -8.744 1.00 95.12 92 LEU A N 1
ATOM 717 C CA . LEU A 1 92 ? 2.198 -5.512 -9.209 1.00 95.12 92 LEU A CA 1
ATOM 718 C C . LEU A 1 92 ? 3.075 -5.466 -10.468 1.00 95.12 92 LEU A C 1
ATOM 720 O O . LEU A 1 92 ? 2.686 -4.858 -11.466 1.00 95.12 92 LEU A O 1
ATOM 724 N N . LYS A 1 93 ? 4.205 -6.183 -10.461 1.00 95.38 93 LYS A N 1
ATOM 725 C CA . LYS A 1 93 ? 5.105 -6.311 -11.617 1.00 95.38 93 LYS A CA 1
ATOM 726 C C . LYS A 1 93 ? 4.374 -6.863 -12.840 1.00 95.38 93 LYS A C 1
ATOM 728 O O . LYS A 1 93 ? 4.487 -6.318 -13.940 1.00 95.38 93 LYS A O 1
ATOM 733 N N . GLN A 1 94 ? 3.603 -7.938 -12.662 1.00 95.19 94 GLN A N 1
ATOM 734 C CA . GLN A 1 94 ? 2.793 -8.512 -13.737 1.00 95.19 94 GLN A CA 1
ATOM 735 C C . GLN A 1 94 ? 1.707 -7.547 -14.214 1.00 95.19 94 GLN A C 1
ATOM 737 O O . GLN A 1 94 ? 1.500 -7.413 -15.421 1.00 95.19 94 GLN A O 1
ATOM 742 N N . ASN A 1 95 ? 1.046 -6.844 -13.293 1.00 95.62 95 ASN A N 1
ATOM 743 C CA . ASN A 1 95 ? -0.013 -5.905 -13.625 1.00 95.62 95 ASN A CA 1
ATOM 744 C C . ASN A 1 95 ? 0.512 -4.730 -14.460 1.00 95.62 95 ASN A C 1
ATOM 746 O O . ASN A 1 95 ? -0.094 -4.412 -15.487 1.00 95.62 95 ASN A O 1
ATOM 750 N N . PHE A 1 96 ? 1.667 -4.159 -14.094 1.00 96.44 96 PHE A N 1
ATOM 751 C CA . PHE A 1 96 ? 2.325 -3.135 -14.903 1.00 96.44 96 PHE A CA 1
ATOM 752 C C . PHE A 1 96 ? 2.671 -3.650 -16.297 1.00 96.44 96 PHE A C 1
ATOM 754 O O . PHE A 1 96 ? 2.344 -2.987 -17.275 1.00 96.44 96 PHE A O 1
ATOM 761 N N . LYS A 1 97 ? 3.254 -4.850 -16.421 1.00 96.06 97 LYS A N 1
ATOM 762 C CA . LYS A 1 97 ? 3.583 -5.439 -17.732 1.00 96.06 97 LYS A CA 1
ATOM 763 C C . LYS A 1 97 ? 2.348 -5.650 -18.613 1.00 96.06 97 LYS A C 1
ATOM 765 O O . LYS A 1 97 ? 2.401 -5.385 -19.808 1.00 96.06 97 LYS A O 1
ATOM 770 N N . GLN A 1 98 ? 1.242 -6.117 -18.036 1.00 97.00 98 GLN A N 1
ATOM 771 C CA . GLN A 1 98 ? 0.002 -6.395 -18.771 1.00 97.00 98 GLN A CA 1
ATOM 772 C C . GLN A 1 98 ? -0.767 -5.125 -19.159 1.00 97.00 98 GLN A C 1
ATOM 774 O O . GLN A 1 98 ? -1.479 -5.125 -20.160 1.00 97.00 98 GLN A O 1
ATOM 779 N N . ASN A 1 99 ? -0.639 -4.050 -18.377 1.00 97.38 99 ASN A N 1
ATOM 780 C CA . ASN A 1 99 ? -1.426 -2.823 -18.530 1.00 97.38 99 ASN A CA 1
ATOM 781 C C . ASN A 1 99 ? -0.553 -1.589 -18.819 1.00 97.38 99 ASN A C 1
ATOM 783 O O . ASN A 1 99 ? -0.983 -0.461 -18.571 1.00 97.38 99 ASN A O 1
ATOM 787 N N . LEU A 1 100 ? 0.665 -1.785 -19.331 1.00 96.88 100 LEU A N 1
ATOM 788 C CA . LEU A 1 100 ? 1.689 -0.740 -19.405 1.00 96.88 100 LEU A CA 1
ATOM 789 C C . LEU A 1 100 ? 1.217 0.509 -20.150 1.00 96.88 100 LEU A C 1
ATOM 791 O O . LEU A 1 100 ? 1.361 1.618 -19.645 1.00 96.88 100 LEU A O 1
ATOM 795 N N . ASP A 1 101 ? 0.595 0.338 -21.315 1.00 96.69 101 ASP A N 1
ATOM 796 C CA . ASP A 1 101 ? 0.122 1.464 -22.127 1.00 96.69 101 ASP A CA 1
ATOM 797 C C . ASP A 1 101 ? -0.930 2.302 -21.391 1.00 96.69 101 ASP A C 1
ATOM 799 O O . ASP A 1 101 ? -0.959 3.527 -21.501 1.00 96.69 101 ASP A O 1
ATOM 803 N N . ARG A 1 102 ? -1.780 1.656 -20.582 1.00 97.38 102 ARG A N 1
ATOM 804 C CA . ARG A 1 102 ? -2.768 2.356 -19.757 1.00 97.38 102 ARG A CA 1
ATOM 805 C C . ARG A 1 102 ? -2.079 3.211 -18.699 1.00 97.38 102 ARG A C 1
ATOM 807 O O . ARG A 1 102 ? -2.472 4.359 -18.513 1.00 97.38 102 ARG A O 1
ATOM 814 N N . TYR A 1 103 ? -1.075 2.665 -18.022 1.00 96.81 103 TYR A N 1
ATOM 815 C CA . TYR A 1 103 ? -0.319 3.399 -17.012 1.00 96.81 103 TYR A CA 1
ATOM 816 C C . TYR A 1 103 ? 0.493 4.549 -17.618 1.00 96.81 103 TYR A C 1
ATOM 818 O O . TYR A 1 103 ? 0.415 5.663 -17.105 1.00 96.81 103 TYR A O 1
ATOM 826 N N . LYS A 1 104 ? 1.156 4.326 -18.760 1.00 95.75 104 LYS A N 1
ATOM 827 C CA . LYS A 1 104 ? 1.844 5.375 -19.529 1.00 95.75 104 LYS A CA 1
ATOM 828 C C . LYS A 1 104 ? 0.918 6.537 -19.858 1.00 95.75 104 LYS A C 1
ATOM 830 O O . LYS A 1 104 ? 1.262 7.675 -19.587 1.00 95.75 104 LYS A O 1
ATOM 835 N N . ASN A 1 105 ? -0.282 6.254 -20.361 1.00 96.19 105 ASN A N 1
ATOM 836 C CA . ASN A 1 105 ? -1.252 7.301 -20.682 1.00 96.19 105 ASN A CA 1
ATOM 837 C C . ASN A 1 105 ? -1.771 8.041 -19.438 1.00 96.19 105 ASN A C 1
ATOM 839 O O . ASN A 1 105 ? -1.999 9.245 -19.497 1.00 96.19 105 ASN A O 1
ATOM 843 N N . LEU A 1 106 ? -1.970 7.340 -18.315 1.00 96.69 106 LEU A N 1
ATOM 844 C CA . LEU A 1 106 ? -2.449 7.949 -17.066 1.00 96.69 106 LEU A CA 1
ATOM 845 C C . LEU A 1 106 ? -1.406 8.859 -16.409 1.00 96.69 106 LEU A C 1
ATOM 847 O O . LEU A 1 106 ? -1.780 9.848 -15.785 1.00 96.69 106 LEU A O 1
ATOM 851 N N . PHE A 1 107 ? -0.123 8.523 -16.542 1.00 95.69 107 PHE A N 1
ATOM 852 C CA . PHE A 1 107 ? 0.979 9.214 -15.873 1.00 95.69 107 PHE A CA 1
ATOM 853 C C . PHE A 1 107 ? 1.922 9.948 -16.836 1.00 95.69 107 PHE A C 1
ATOM 855 O O . PHE A 1 107 ? 2.994 10.368 -16.416 1.00 95.69 107 PHE A O 1
ATOM 862 N N . GLN A 1 108 ? 1.529 10.146 -18.098 1.00 94.19 108 GLN A N 1
ATOM 863 C CA . GLN A 1 108 ? 2.367 10.770 -19.137 1.00 94.19 108 GLN A CA 1
ATOM 864 C C . GLN A 1 108 ? 2.891 12.166 -18.767 1.00 94.19 108 GLN A C 1
ATOM 866 O O . GLN A 1 108 ? 3.948 12.567 -19.241 1.00 94.19 108 GLN A O 1
ATOM 871 N N . ASP A 1 109 ? 2.164 12.898 -17.918 1.00 96.12 109 ASP A N 1
ATOM 872 C CA . ASP A 1 109 ? 2.548 14.242 -17.471 1.00 96.12 109 ASP A CA 1
ATOM 873 C C . ASP A 1 109 ? 3.526 14.221 -16.279 1.00 96.12 109 ASP A C 1
ATOM 875 O O . ASP A 1 109 ? 4.030 15.268 -15.875 1.00 96.12 109 ASP A O 1
ATOM 879 N N . PHE A 1 110 ? 3.777 13.043 -15.694 1.00 93.94 110 PHE A N 1
ATOM 880 C CA . PHE A 1 110 ? 4.545 12.867 -14.457 1.00 93.94 110 PHE A CA 1
ATOM 881 C C . PHE A 1 110 ? 5.738 11.917 -14.595 1.00 93.94 110 PHE A C 1
ATOM 883 O O . PHE A 1 110 ? 6.686 12.057 -13.830 1.00 93.94 110 PHE A O 1
ATOM 890 N N . ILE A 1 111 ? 5.675 10.948 -15.513 1.00 93.31 111 ILE A N 1
ATOM 891 C CA . ILE A 1 111 ? 6.660 9.871 -15.670 1.00 93.31 111 ILE A CA 1
ATOM 892 C C . ILE A 1 111 ? 7.079 9.797 -17.138 1.00 93.31 111 ILE A C 1
ATOM 894 O O . ILE A 1 111 ? 6.232 9.610 -18.019 1.00 93.31 111 ILE A O 1
ATOM 898 N N . ASP A 1 112 ? 8.381 9.895 -17.403 1.00 93.19 112 ASP A N 1
ATOM 899 C CA . ASP A 1 112 ? 8.935 9.731 -18.743 1.00 93.19 112 ASP A CA 1
ATOM 900 C C . ASP A 1 112 ? 8.765 8.281 -19.228 1.00 93.19 112 ASP A C 1
ATOM 902 O O . ASP A 1 112 ? 8.824 7.309 -18.472 1.00 93.19 112 ASP A O 1
ATOM 906 N N . ALA A 1 113 ? 8.563 8.109 -20.535 1.00 90.75 113 ALA A N 1
ATOM 907 C CA . ALA A 1 113 ? 8.433 6.794 -21.150 1.00 90.75 113 ALA A CA 1
ATOM 908 C C . ALA A 1 113 ? 9.635 5.869 -20.869 1.00 90.75 113 ALA A C 1
ATOM 910 O O . ALA A 1 113 ? 9.441 4.649 -20.831 1.00 90.75 113 ALA A O 1
ATOM 911 N N . ALA A 1 114 ? 10.833 6.433 -20.682 1.00 92.19 114 ALA A N 1
ATOM 912 C CA . ALA A 1 114 ? 12.064 5.714 -20.370 1.00 92.19 114 ALA A 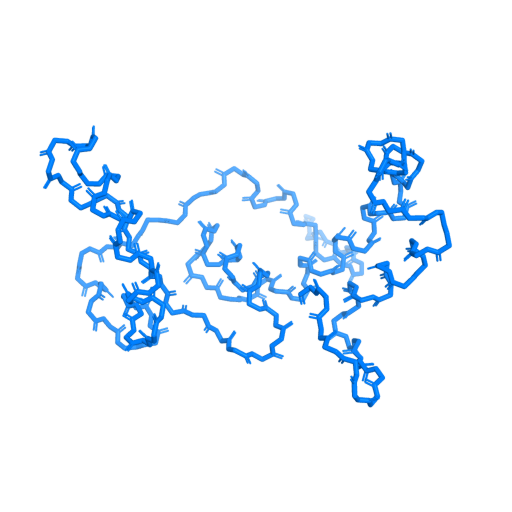CA 1
ATOM 913 C C . ALA A 1 114 ? 12.117 5.179 -18.926 1.00 92.19 114 ALA A C 1
ATOM 915 O O . ALA A 1 114 ? 12.749 4.153 -18.699 1.00 92.19 114 ALA A O 1
ATOM 916 N N . GLU A 1 115 ? 11.417 5.802 -17.972 1.00 92.81 115 GLU A N 1
ATOM 917 C CA . GLU A 1 115 ? 11.452 5.416 -16.548 1.00 92.81 115 GLU A CA 1
ATOM 918 C C . GLU A 1 115 ? 10.641 4.142 -16.251 1.00 92.81 115 GLU A C 1
ATOM 920 O O . GLU A 1 115 ? 10.812 3.495 -15.221 1.00 92.81 115 GLU A O 1
ATOM 925 N N . TRP A 1 116 ? 9.750 3.735 -17.160 1.00 94.44 116 TRP A N 1
ATOM 926 C CA . TRP A 1 116 ? 8.853 2.597 -16.932 1.00 94.44 116 TRP A CA 1
ATOM 927 C C . TRP A 1 116 ? 9.561 1.253 -16.783 1.00 94.44 116 TRP A C 1
ATOM 929 O O . TRP A 1 116 ? 9.040 0.371 -16.103 1.00 94.44 116 TRP A O 1
ATOM 939 N N . GLU A 1 117 ? 10.710 1.069 -17.434 1.00 93.50 117 GLU A N 1
ATOM 940 C CA . GLU A 1 117 ? 11.487 -0.160 -17.272 1.00 93.50 117 GLU A CA 1
ATOM 941 C C . GLU A 1 117 ? 12.023 -0.274 -15.842 1.00 93.50 117 GLU A C 1
AT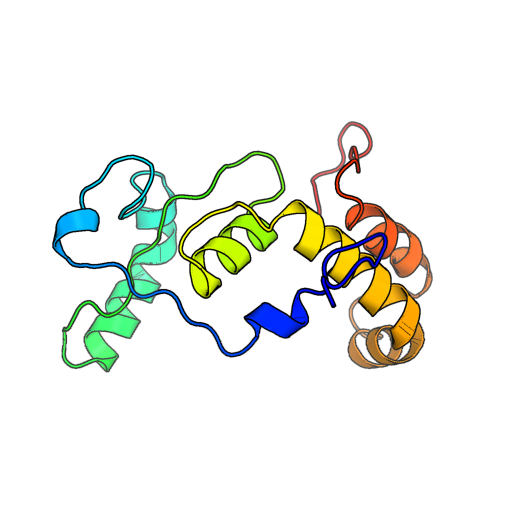OM 943 O O . GLU A 1 117 ? 11.866 -1.322 -15.211 1.00 93.50 117 GLU A O 1
ATOM 948 N N . ASP A 1 118 ? 12.547 0.826 -15.303 1.00 91.88 118 ASP A N 1
ATOM 949 C CA . ASP A 1 118 ? 13.059 0.898 -13.938 1.00 91.88 118 ASP A CA 1
ATOM 950 C C . ASP A 1 118 ? 11.935 0.697 -12.916 1.00 91.88 118 ASP A C 1
ATOM 952 O O . ASP A 1 118 ? 12.052 -0.166 -12.050 1.00 91.88 118 ASP A O 1
ATOM 956 N N . ILE A 1 119 ? 10.784 1.358 -13.093 1.00 92.81 119 ILE A N 1
ATOM 957 C CA . ILE A 1 119 ? 9.600 1.185 -12.227 1.00 92.81 119 ILE A CA 1
ATOM 958 C C . ILE A 1 119 ? 9.146 -0.284 -12.170 1.00 92.81 119 ILE A C 1
ATOM 960 O O . ILE A 1 119 ? 8.815 -0.814 -11.106 1.00 92.81 119 ILE A O 1
ATOM 964 N N . ILE A 1 120 ? 9.124 -0.974 -13.315 1.00 95.25 120 ILE A N 1
ATOM 965 C CA . ILE A 1 120 ? 8.750 -2.395 -13.372 1.00 95.25 120 ILE A CA 1
ATOM 966 C C . ILE A 1 120 ? 9.805 -3.269 -12.683 1.00 95.25 120 ILE A C 1
ATOM 968 O O . ILE A 1 120 ? 9.451 -4.272 -12.055 1.00 95.25 120 ILE A O 1
ATOM 972 N N . ASN A 1 121 ? 11.086 -2.923 -12.802 1.00 93.00 121 ASN A N 1
ATOM 973 C CA . ASN A 1 121 ? 12.176 -3.652 -12.160 1.00 93.00 121 ASN A CA 1
ATOM 974 C C . ASN A 1 121 ? 12.181 -3.451 -10.640 1.00 93.00 121 ASN A C 1
ATOM 976 O O . ASN A 1 121 ? 12.379 -4.423 -9.916 1.00 93.00 121 ASN A O 1
ATOM 980 N N . GLU A 1 122 ? 11.862 -2.250 -10.154 1.00 91.62 122 GLU A N 1
ATOM 981 C CA . GLU A 1 12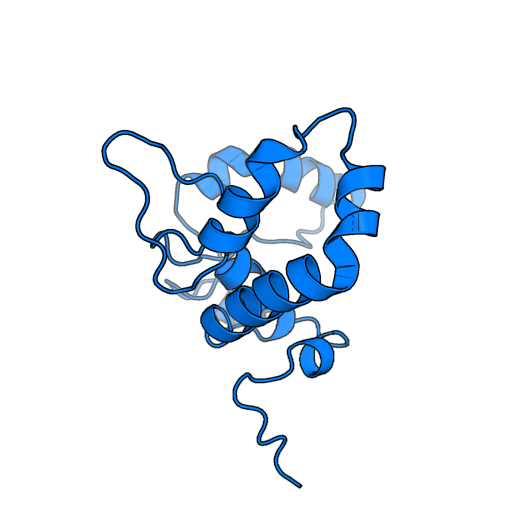2 ? 11.714 -1.946 -8.724 1.00 91.62 122 GLU A CA 1
ATOM 982 C C . GLU A 1 122 ? 10.606 -2.757 -8.047 1.00 91.62 122 GLU A C 1
ATOM 984 O O . GLU A 1 122 ? 10.634 -2.954 -6.834 1.00 91.62 122 GLU A O 1
ATOM 989 N N . CYS A 1 123 ? 9.641 -3.273 -8.813 1.00 92.69 123 CYS A N 1
ATOM 990 C CA . CYS A 1 123 ? 8.608 -4.163 -8.292 1.00 92.69 123 CYS A CA 1
ATOM 991 C C . CYS A 1 123 ? 9.130 -5.569 -7.959 1.00 92.69 123 CYS A C 1
ATOM 993 O O . CYS A 1 123 ? 8.422 -6.318 -7.290 1.00 92.69 123 CYS A O 1
ATOM 995 N N . ASP A 1 124 ? 10.324 -5.956 -8.415 1.00 91.56 124 ASP A N 1
ATOM 996 C CA . ASP A 1 124 ? 10.901 -7.267 -8.114 1.00 91.56 124 ASP A CA 1
ATOM 997 C C . ASP A 1 124 ? 11.119 -7.435 -6.593 1.00 91.56 124 ASP A C 1
ATOM 999 O O . ASP A 1 124 ? 11.701 -6.551 -5.959 1.00 91.56 124 ASP A O 1
ATOM 1003 N N . PRO A 1 125 ? 10.661 -8.538 -5.970 1.00 89.00 125 PRO A N 1
ATOM 1004 C CA . PRO A 1 125 ? 10.909 -8.811 -4.552 1.00 89.00 125 PRO A CA 1
ATOM 1005 C C . PRO A 1 125 ? 12.392 -8.845 -4.172 1.00 89.00 125 PRO A C 1
ATOM 1007 O O . PRO A 1 125 ? 12.729 -8.612 -3.017 1.00 89.00 125 PRO A O 1
ATOM 1010 N N . LEU A 1 126 ? 13.269 -9.147 -5.131 1.00 89.19 126 LEU A N 1
ATOM 1011 C CA . LEU A 1 126 ? 14.717 -9.209 -4.951 1.00 89.19 126 LEU A CA 1
ATOM 1012 C C . LEU A 1 126 ? 15.426 -7.982 -5.534 1.00 89.19 126 LEU A C 1
ATOM 1014 O O . LEU A 1 126 ? 16.646 -8.013 -5.710 1.00 89.19 126 LEU A O 1
ATOM 1018 N N . PHE A 1 127 ? 14.687 -6.918 -5.861 1.00 88.12 127 PHE A N 1
ATOM 1019 C CA . PHE A 1 127 ? 15.284 -5.689 -6.359 1.00 88.12 127 PHE A CA 1
ATOM 1020 C C . PHE A 1 127 ? 16.256 -5.110 -5.327 1.00 88.12 127 PHE A C 1
ATOM 1022 O O . PHE A 1 127 ? 15.911 -4.905 -4.162 1.00 88.12 127 PHE A O 1
ATOM 1029 N N . ILE A 1 128 ? 17.473 -4.817 -5.778 1.00 83.62 128 ILE A N 1
ATOM 1030 C CA . ILE A 1 128 ? 18.482 -4.120 -4.987 1.00 83.62 128 ILE A CA 1
ATOM 1031 C C . ILE A 1 128 ? 18.726 -2.777 -5.677 1.00 83.62 128 ILE A C 1
ATOM 1033 O O . ILE A 1 128 ? 19.166 -2.775 -6.831 1.00 83.62 128 ILE A O 1
ATOM 1037 N N . PRO A 1 129 ? 18.450 -1.647 -5.005 1.00 79.44 129 PRO A N 1
ATOM 1038 C CA . PRO A 1 129 ? 18.657 -0.335 -5.593 1.00 79.44 129 PRO A CA 1
ATOM 1039 C C . PRO A 1 129 ? 20.151 -0.111 -5.877 1.00 79.44 129 PRO A C 1
ATOM 1041 O O . PRO A 1 129 ? 21.002 -0.565 -5.101 1.00 79.44 129 PRO A O 1
ATOM 1044 N N . PRO A 1 130 ? 20.497 0.601 -6.963 1.00 81.81 130 PRO A N 1
ATOM 1045 C CA . PRO A 1 130 ? 21.868 1.024 -7.207 1.00 81.81 130 PRO A CA 1
ATOM 1046 C C . PRO A 1 130 ? 22.428 1.844 -6.037 1.00 81.81 130 PRO A C 1
ATOM 1048 O O . PRO A 1 130 ? 21.705 2.568 -5.349 1.00 81.81 130 PRO A O 1
ATOM 1051 N N . GLU A 1 131 ? 23.740 1.753 -5.819 1.00 78.56 131 GLU A N 1
ATOM 1052 C CA . GLU A 1 131 ? 24.402 2.441 -4.710 1.00 78.56 131 GLU A CA 1
ATOM 1053 C C . GLU A 1 131 ? 24.185 3.963 -4.787 1.00 78.56 131 GLU A C 1
ATOM 1055 O O . GLU A 1 131 ? 24.445 4.599 -5.808 1.00 78.56 131 GLU A O 1
ATOM 1060 N N . GLY A 1 132 ? 23.691 4.553 -3.694 1.00 74.06 132 GLY A N 1
ATOM 1061 C CA . GLY A 1 132 ? 23.417 5.990 -3.600 1.00 74.06 132 GLY A CA 1
ATOM 1062 C C . GLY A 1 132 ? 22.075 6.446 -4.186 1.00 74.06 132 GLY A C 1
ATOM 1063 O O . GLY A 1 132 ? 21.770 7.635 -4.094 1.00 74.06 132 GLY A O 1
ATOM 1064 N N . VAL A 1 133 ? 21.261 5.538 -4.734 1.00 73.19 133 VAL A N 1
ATOM 1065 C CA . VAL A 1 133 ? 19.908 5.845 -5.217 1.00 73.19 133 VAL A CA 1
ATOM 1066 C C . VAL A 1 133 ? 18.884 5.481 -4.131 1.00 73.19 133 VAL A C 1
ATOM 1068 O O . VAL A 1 133 ? 18.891 4.347 -3.646 1.00 73.19 133 VAL A O 1
ATOM 1071 N N . PRO A 1 134 ? 18.022 6.419 -3.696 1.00 63.94 134 PRO A N 1
ATOM 1072 C CA . PRO A 1 134 ? 16.941 6.097 -2.770 1.00 63.94 134 PRO A CA 1
ATOM 1073 C C . PRO A 1 134 ? 15.916 5.167 -3.435 1.00 63.94 134 PRO A C 1
ATOM 1075 O O . PRO A 1 134 ? 15.636 5.304 -4.621 1.00 63.94 134 PRO A O 1
ATOM 1078 N N . LEU A 1 135 ? 15.344 4.241 -2.662 1.00 62.09 135 LEU A N 1
ATOM 1079 C CA . LEU A 1 135 ? 14.234 3.390 -3.109 1.00 62.09 135 LEU A CA 1
ATOM 1080 C C . LEU A 1 135 ? 13.021 4.261 -3.473 1.00 62.09 135 LEU A C 1
ATOM 1082 O O . LEU A 1 135 ? 12.606 5.092 -2.660 1.00 62.09 135 LEU A O 1
ATOM 1086 N N . GLY A 1 136 ? 12.480 4.077 -4.682 1.00 56.62 136 GLY A N 1
ATOM 1087 C CA . GLY A 1 136 ? 11.313 4.809 -5.184 1.00 56.62 136 GLY A CA 1
ATOM 1088 C C . GLY A 1 136 ? 9.967 4.217 -4.750 1.00 56.62 136 GLY A C 1
ATOM 1089 O O . GLY A 1 136 ? 8.957 4.925 -4.786 1.00 56.62 136 GLY A O 1
ATOM 1090 N N . LEU A 1 137 ? 9.960 2.952 -4.303 1.00 48.56 137 LEU A N 1
ATOM 1091 C CA . LEU A 1 137 ? 8.781 2.157 -3.921 1.00 48.56 137 LEU A CA 1
ATOM 1092 C C . LEU A 1 137 ? 8.881 1.534 -2.523 1.00 48.56 137 LEU A C 1
ATOM 1094 O O . LEU A 1 137 ? 9.833 0.755 -2.284 1.00 48.56 137 LEU A O 1
#

Foldseek 3Di:
DPPPDPFDDCVVLVPAFDDDDPVCLPPPQQHADDDCVCVVCVVVQCVVCVVVVVDRPDGHTDFDPPLQRVQQVVCCGRPSGSVCSQSVLVNVLVVCVVCVVVVCVVCVVPDPPVCSVVVSLLSHPPDDDPPPDDRPD

Organism: NCBI:txid30742

pLDDT: mean 88.31, std 10.79, range [40.91, 97.38]

InterPro domains:
  IPR003323 OTU domain [PF02338] (65-110)
  IPR003323 OTU domain [PS50802] (58-137)
  IPR039087 Deubiquitinating protein VCPIP1 [PTHR14843] (1-137)
  IPR045827 Deubiquitinating protein VCPIP1, N-terminal [PF19437] (1-52)